Protein AF-A0A355CJM6-F1 (afdb_monomer_lite)

Foldseek 3Di:
DDACQDPVGGPPDDDDDLLQFPAKFWDFPNDGADLVDGDPDGQWIWIWTHGDPDDIDTDTDRDPPVSSVVRVVSRVVSVVSD

Secondary structure (DSSP, 8-state):
-EEE--TTS-EEEE---GGGEEEEEEEETTEE--SSS--S--S-EEEEEEESSSPPEEEEES-HHHHHHHHHHHHHHHTT--

Radius of gyration: 13.05 Å; chains: 1; bounding box: 30×23×34 Å

pLDDT: mean 93.8, std 4.37, range [71.94, 98.44]

Structure (mmCIF, N/CA/C/O backbone):
data_AF-A0A355CJM6-F1
#
_entry.id   AF-A0A355CJM6-F1
#
loop_
_atom_site.group_PDB
_atom_site.id
_atom_site.type_symbol
_atom_site.label_atom_id
_atom_site.label_alt_id
_atom_site.label_comp_id
_atom_site.label_asym_id
_atom_site.label_entity_id
_atom_site.label_seq_id
_atom_site.pdbx_PDB_ins_code
_atom_site.Cartn_x
_atom_site.Cartn_y
_atom_site.Cartn_z
_atom_site.occupancy
_atom_site.B_iso_or_equiv
_atom_site.auth_seq_id
_atom_site.auth_comp_id
_atom_site.auth_asym_id
_atom_site.auth_atom_id
_atom_site.pdbx_PDB_model_num
ATOM 1 N N . THR A 1 1 ? -11.086 -1.015 -5.456 1.00 86.69 1 THR A N 1
ATOM 2 C CA . THR A 1 1 ? -10.902 -2.188 -6.332 1.00 86.69 1 THR A CA 1
ATOM 3 C C . THR A 1 1 ? -9.558 -2.109 -7.016 1.00 86.69 1 THR A C 1
ATOM 5 O O . THR A 1 1 ? -9.183 -1.020 -7.428 1.00 86.69 1 THR A O 1
ATOM 8 N N . TRP A 1 2 ? -8.847 -3.226 -7.139 1.00 84.25 2 TRP A N 1
ATOM 9 C CA . TRP A 1 2 ? -7.573 -3.338 -7.855 1.00 84.25 2 TRP A CA 1
ATOM 10 C C . TRP A 1 2 ? -7.475 -4.711 -8.535 1.00 84.25 2 TRP A C 1
ATOM 12 O O . TRP A 1 2 ? -8.209 -5.624 -8.174 1.00 84.25 2 TRP A O 1
ATOM 22 N N . GLY A 1 3 ? -6.603 -4.868 -9.528 1.00 87.12 3 GLY A N 1
ATOM 23 C CA . GLY A 1 3 ? -6.369 -6.155 -10.187 1.00 87.12 3 GLY A CA 1
ATOM 24 C C . GLY A 1 3 ? -5.129 -6.124 -11.071 1.00 87.12 3 GLY A C 1
ATOM 25 O O . GLY A 1 3 ? -4.541 -5.066 -11.296 1.00 87.12 3 GLY A O 1
ATOM 26 N N . LYS A 1 4 ? -4.726 -7.286 -11.585 1.00 86.12 4 LYS A N 1
ATOM 27 C CA . LYS A 1 4 ? -3.564 -7.409 -12.468 1.00 86.12 4 LYS A CA 1
ATOM 28 C C . LYS A 1 4 ? -3.917 -6.862 -13.858 1.00 86.12 4 LYS A C 1
ATOM 30 O O . LYS A 1 4 ? -4.840 -7.394 -14.477 1.00 86.12 4 LYS A O 1
ATOM 35 N N . PRO A 1 5 ? -3.209 -5.848 -14.384 1.00 85.44 5 PRO A N 1
ATOM 36 C CA . PRO A 1 5 ? -3.514 -5.293 -15.699 1.00 85.44 5 PRO A CA 1
ATOM 37 C C . PRO A 1 5 ? -3.257 -6.322 -16.812 1.00 85.44 5 PRO A C 1
ATOM 39 O O . PRO A 1 5 ? -2.247 -7.027 -16.801 1.00 85.44 5 PRO A O 1
ATOM 42 N N . THR A 1 6 ? -4.163 -6.398 -17.791 1.00 91.25 6 THR A N 1
ATOM 43 C CA . THR A 1 6 ? -4.002 -7.190 -19.024 1.00 91.25 6 THR A CA 1
ATOM 44 C C . THR A 1 6 ? -4.536 -6.418 -20.231 1.00 91.25 6 THR A C 1
ATOM 46 O O . THR A 1 6 ? -5.224 -5.409 -20.074 1.00 91.25 6 THR A O 1
ATOM 49 N N . ARG A 1 7 ? -4.271 -6.912 -21.450 1.00 89.56 7 ARG A N 1
ATOM 50 C CA . ARG A 1 7 ? -4.749 -6.288 -22.699 1.00 89.56 7 ARG A CA 1
ATOM 51 C C . ARG A 1 7 ? -6.278 -6.168 -22.775 1.00 89.56 7 ARG A C 1
ATOM 53 O O . ARG A 1 7 ? -6.774 -5.272 -23.445 1.00 89.56 7 ARG A O 1
ATOM 60 N N . SER A 1 8 ? -7.009 -7.048 -22.092 1.00 91.81 8 SER A N 1
ATOM 61 C CA . SER A 1 8 ? -8.479 -7.070 -22.085 1.00 91.81 8 SER A CA 1
ATOM 62 C C . SER A 1 8 ? -9.084 -6.376 -20.858 1.00 91.81 8 SER A C 1
ATOM 64 O O . SER A 1 8 ? -10.281 -6.500 -20.616 1.00 91.81 8 SER A O 1
ATOM 66 N N . GLY A 1 9 ? -8.266 -5.669 -20.073 1.00 87.12 9 GLY A N 1
ATOM 67 C CA . GLY A 1 9 ? -8.651 -5.079 -18.793 1.00 87.12 9 GLY A CA 1
ATOM 68 C C . GLY A 1 9 ? -8.040 -5.809 -17.591 1.00 87.12 9 GLY A C 1
ATOM 69 O O . GLY A 1 9 ? -7.324 -6.802 -17.748 1.00 87.12 9 GLY A O 1
ATOM 70 N N . PRO A 1 10 ? -8.252 -5.297 -16.372 1.00 87.88 10 PRO A N 1
ATOM 71 C CA . PRO A 1 10 ? -7.716 -5.906 -15.163 1.00 87.88 10 PRO A CA 1
ATOM 72 C C . PRO A 1 10 ? -8.388 -7.254 -14.862 1.00 87.88 10 PRO A C 1
ATOM 74 O O . PRO A 1 10 ? -9.611 -7.369 -14.870 1.00 87.88 10 PRO A O 1
ATOM 77 N N . VAL A 1 11 ? -7.576 -8.268 -14.566 1.00 90.06 11 VAL A N 1
ATOM 78 C CA . VAL A 1 11 ? -8.017 -9.593 -14.096 1.00 90.06 11 VAL A CA 1
ATOM 79 C C . VAL A 1 11 ? -7.705 -9.757 -12.610 1.00 90.06 11 VAL A C 1
ATOM 81 O O . VAL A 1 11 ? -6.937 -8.978 -12.047 1.00 90.06 11 VAL A O 1
ATOM 84 N N . ASN A 1 12 ? -8.270 -10.785 -11.971 1.00 87.81 12 ASN A N 1
ATOM 85 C CA . ASN A 1 12 ? -8.116 -11.035 -10.531 1.00 87.81 12 ASN A CA 1
ATOM 86 C C . ASN A 1 12 ? -8.491 -9.802 -9.700 1.00 87.81 12 ASN A C 1
ATOM 88 O O . ASN A 1 12 ? -7.732 -9.358 -8.840 1.00 87.81 12 ASN A O 1
ATOM 92 N N . LEU A 1 13 ? -9.649 -9.220 -10.026 1.00 90.19 13 LEU A N 1
ATOM 93 C CA . LEU A 1 13 ? -10.160 -8.044 -9.345 1.00 90.19 13 LEU A CA 1
ATOM 94 C C . LEU A 1 13 ? -10.437 -8.361 -7.877 1.00 90.19 13 LEU A C 1
ATOM 96 O O . LEU A 1 13 ? -11.224 -9.248 -7.559 1.00 90.19 13 LEU A O 1
ATOM 100 N N . GLN A 1 14 ? -9.829 -7.580 -6.999 1.00 89.19 14 GLN A N 1
ATOM 101 C CA . GLN A 1 14 ? -10.083 -7.576 -5.571 1.00 89.19 14 GLN A CA 1
ATOM 102 C C . GLN A 1 14 ? -10.701 -6.239 -5.181 1.00 89.19 14 GLN A C 1
ATOM 104 O O . GLN A 1 14 ? -10.318 -5.172 -5.674 1.00 89.19 14 GLN A O 1
ATOM 109 N N . THR A 1 15 ? -11.684 -6.284 -4.290 1.00 91.31 15 THR A N 1
ATOM 110 C CA . THR A 1 15 ? -12.380 -5.096 -3.796 1.00 91.31 15 THR A CA 1
ATOM 111 C C . THR A 1 15 ? -12.546 -5.204 -2.294 1.00 91.31 15 THR A C 1
ATOM 113 O O . THR A 1 15 ? -12.925 -6.251 -1.789 1.00 91.31 15 THR A O 1
ATOM 116 N N . PHE A 1 16 ? -12.295 -4.098 -1.609 1.00 92.94 16 PHE A N 1
ATOM 117 C CA . PHE A 1 16 ? -12.632 -3.888 -0.210 1.00 92.94 16 PHE A CA 1
ATOM 118 C C . PHE A 1 16 ? -13.043 -2.421 -0.040 1.00 92.94 16 PHE A C 1
ATOM 120 O O . PHE A 1 16 ? -12.797 -1.595 -0.931 1.00 92.94 16 PHE A O 1
ATOM 127 N N . SER A 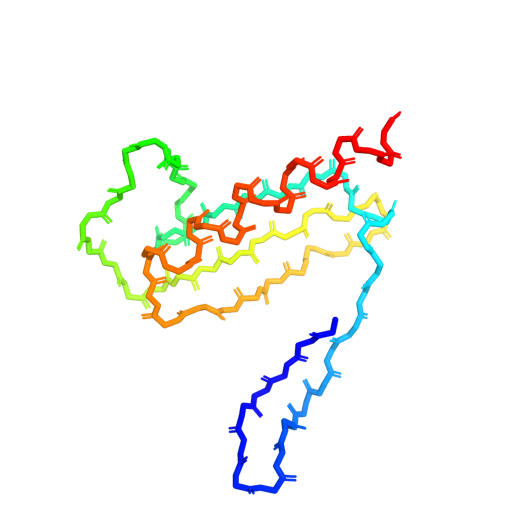1 17 ? -13.694 -2.105 1.076 1.00 92.75 17 SER A N 1
ATOM 128 C CA . SER A 1 17 ? -14.108 -0.746 1.414 1.00 92.75 17 SER A CA 1
ATOM 129 C C . SER A 1 17 ? -13.070 -0.083 2.313 1.00 92.75 17 SER A C 1
ATOM 131 O O . SER A 1 17 ? -12.619 -0.669 3.293 1.00 92.75 17 SER A O 1
ATOM 133 N N . LEU A 1 18 ? -12.743 1.182 2.030 1.00 93.56 18 LEU A N 1
ATOM 134 C CA . LEU A 1 18 ? -11.871 1.980 2.897 1.00 93.56 18 LEU A CA 1
ATOM 135 C C . LEU A 1 18 ? -12.465 2.160 4.310 1.00 93.56 18 LEU A C 1
ATOM 137 O O . LEU A 1 18 ? -11.719 2.346 5.260 1.00 93.56 18 LEU A O 1
ATOM 141 N N . LYS A 1 19 ? -13.790 2.035 4.478 1.00 93.44 19 LYS A N 1
ATOM 142 C CA . LYS A 1 19 ? -14.463 2.107 5.794 1.00 93.44 19 LYS A CA 1
ATOM 143 C C . LYS A 1 19 ? -14.113 0.941 6.728 1.00 93.44 19 LYS A C 1
ATOM 145 O O . LYS A 1 19 ? -14.247 1.066 7.950 1.00 93.44 19 LYS A O 1
ATOM 150 N N . ASP A 1 20 ? -13.666 -0.173 6.156 1.00 94.12 20 ASP A N 1
ATOM 151 C CA . ASP A 1 20 ? -13.309 -1.386 6.897 1.00 94.12 20 ASP A CA 1
ATOM 152 C C . ASP A 1 20 ? -11.820 -1.392 7.285 1.00 94.12 20 ASP A C 1
ATOM 154 O O . ASP A 1 20 ? -11.367 -2.259 8.032 1.00 94.12 20 ASP A O 1
ATOM 158 N N . VAL A 1 21 ? -11.059 -0.402 6.805 1.00 95.62 21 VAL A N 1
ATOM 159 C CA . VAL A 1 21 ? -9.640 -0.212 7.108 1.00 95.62 21 VAL A CA 1
ATOM 160 C C . VAL A 1 21 ? -9.496 0.457 8.473 1.00 95.62 21 VAL A C 1
ATOM 162 O O . VAL A 1 21 ? -10.146 1.458 8.769 1.00 95.62 21 VAL A O 1
ATOM 165 N N . GLN A 1 22 ? -8.631 -0.099 9.315 1.00 95.69 22 GLN A N 1
ATOM 166 C CA . GLN A 1 22 ? -8.209 0.492 10.582 1.00 95.69 22 GLN A CA 1
ATOM 167 C C . GLN A 1 22 ? -7.007 1.421 10.380 1.00 95.69 22 GLN A C 1
ATOM 169 O O . GLN A 1 22 ? -6.962 2.512 10.940 1.00 95.69 22 GLN A O 1
ATOM 174 N N . SER A 1 23 ? -6.024 0.993 9.588 1.00 95.75 23 SER A N 1
ATOM 175 C CA . SER A 1 23 ? -4.859 1.801 9.215 1.00 95.75 23 SER A CA 1
ATOM 176 C C . SER A 1 23 ? -4.232 1.293 7.916 1.00 95.75 23 SER A C 1
ATOM 178 O O . SER A 1 23 ? -4.513 0.178 7.476 1.00 95.75 23 SER A O 1
ATOM 180 N N . LEU A 1 24 ? -3.384 2.109 7.286 1.00 96.31 24 LEU A N 1
ATOM 181 C CA . LEU A 1 24 ? -2.604 1.696 6.120 1.00 96.31 24 LEU A CA 1
ATOM 182 C C . LEU A 1 24 ? -1.158 2.189 6.195 1.00 96.31 24 LEU A C 1
ATOM 184 O O . LEU A 1 24 ? -0.877 3.238 6.7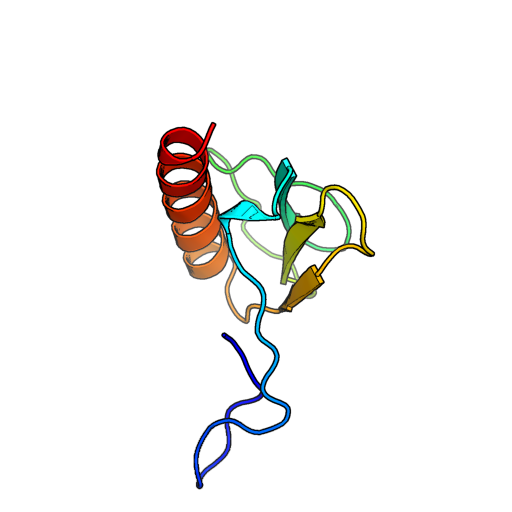85 1.00 96.31 24 LEU A O 1
ATOM 188 N N . ARG A 1 25 ? -0.251 1.434 5.574 1.00 97.81 25 ARG A N 1
ATOM 189 C CA . ARG A 1 25 ? 1.186 1.725 5.518 1.00 97.81 25 ARG A CA 1
ATOM 190 C C . ARG A 1 25 ? 1.788 1.309 4.181 1.00 97.81 25 ARG A C 1
ATOM 192 O O . ARG A 1 25 ? 1.315 0.372 3.542 1.00 97.81 25 ARG A O 1
ATOM 199 N N . LEU A 1 26 ? 2.851 1.997 3.779 1.00 98.38 26 LEU A N 1
ATOM 200 C CA . LEU A 1 26 ? 3.681 1.599 2.648 1.00 98.38 26 LEU A CA 1
ATOM 201 C C . LEU A 1 26 ? 4.829 0.725 3.154 1.00 98.38 26 LEU A C 1
ATOM 203 O O . LEU A 1 26 ? 5.556 1.127 4.063 1.00 98.38 26 LEU A O 1
ATOM 207 N N . LEU A 1 27 ? 4.988 -0.448 2.551 1.00 98.44 27 LEU A N 1
ATOM 208 C CA . LEU A 1 27 ? 6.106 -1.352 2.762 1.00 98.44 27 LEU A CA 1
ATOM 209 C C . LEU A 1 27 ? 7.027 -1.327 1.539 1.00 98.44 27 LEU A C 1
ATOM 211 O O . LEU A 1 27 ? 6.565 -1.443 0.400 1.00 98.44 27 LEU A O 1
ATOM 215 N N . VAL A 1 28 ? 8.331 -1.215 1.782 1.00 97.75 28 VAL A N 1
ATOM 216 C CA . VAL A 1 28 ? 9.375 -1.437 0.778 1.00 97.75 28 VAL A CA 1
ATOM 217 C C . VAL A 1 28 ? 10.310 -2.515 1.308 1.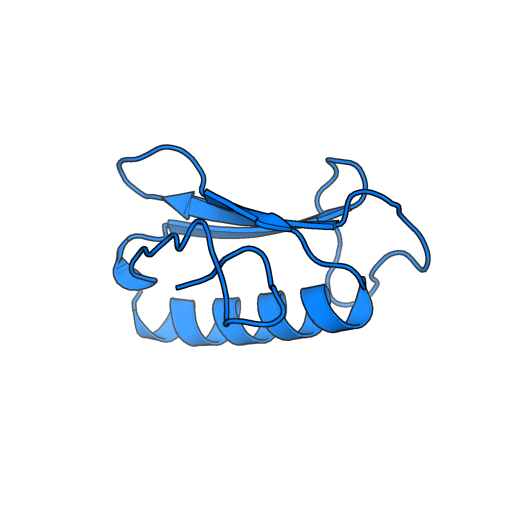00 97.75 28 VAL A C 1
ATOM 219 O O . VAL A 1 28 ? 10.893 -2.348 2.377 1.00 97.75 28 VAL A O 1
ATOM 222 N N . ASN A 1 29 ? 10.437 -3.624 0.576 1.00 96.44 29 ASN A N 1
ATOM 223 C CA . ASN A 1 29 ? 11.154 -4.827 1.018 1.00 96.44 29 ASN A CA 1
ATOM 224 C C . ASN A 1 29 ? 10.707 -5.265 2.430 1.00 96.44 29 ASN A C 1
ATOM 226 O O . ASN A 1 29 ? 11.521 -5.379 3.346 1.00 96.44 29 ASN A O 1
ATOM 230 N N . ASP A 1 30 ? 9.390 -5.415 2.607 1.00 95.50 30 ASP A N 1
ATOM 231 C CA . ASP A 1 30 ? 8.721 -5.844 3.849 1.00 95.50 30 ASP A CA 1
ATOM 232 C C . ASP A 1 30 ? 8.916 -4.927 5.070 1.00 95.50 30 ASP A C 1
ATOM 234 O O . ASP A 1 30 ? 8.510 -5.258 6.183 1.00 95.50 30 ASP A O 1
ATOM 238 N N . SER A 1 31 ? 9.490 -3.738 4.872 1.00 96.31 31 SER A N 1
ATOM 239 C CA . SER A 1 31 ? 9.724 -2.755 5.930 1.00 96.31 31 SER A CA 1
ATOM 240 C C . SER A 1 31 ? 8.851 -1.523 5.732 1.00 96.31 31 SER A C 1
ATOM 242 O O . SER A 1 31 ? 8.795 -0.969 4.634 1.00 96.31 31 SER A O 1
ATOM 244 N N . ALA A 1 32 ? 8.183 -1.073 6.796 1.00 97.06 32 ALA A N 1
ATOM 245 C CA . ALA A 1 32 ? 7.416 0.168 6.766 1.00 97.06 32 ALA A CA 1
ATOM 246 C C . ALA A 1 32 ? 8.341 1.370 6.537 1.00 97.06 32 ALA A C 1
ATOM 248 O O . ALA A 1 32 ? 9.398 1.466 7.164 1.00 97.06 32 ALA A O 1
ATOM 24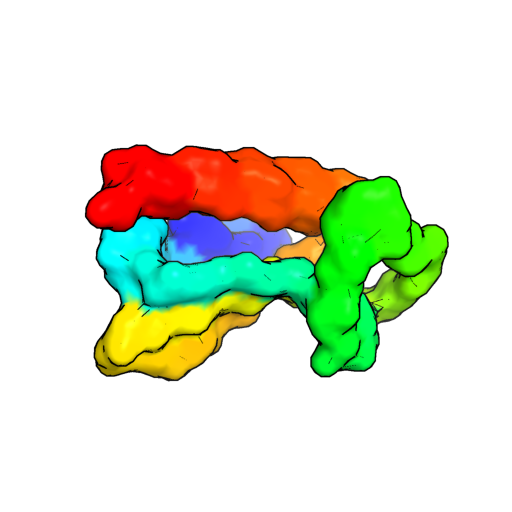9 N N . VAL A 1 33 ? 7.942 2.276 5.644 1.00 96.00 33 VAL A N 1
ATOM 250 C CA . VAL A 1 33 ? 8.759 3.437 5.259 1.00 96.00 33 VAL A CA 1
ATOM 251 C C . VAL A 1 33 ? 8.178 4.754 5.765 1.00 96.00 33 VAL A C 1
ATOM 253 O O . VAL A 1 33 ? 6.964 4.894 5.918 1.00 96.00 33 VAL A O 1
ATOM 256 N N . ASP A 1 34 ? 9.058 5.733 5.978 1.00 96.38 34 ASP A N 1
ATOM 257 C CA . ASP A 1 34 ? 8.675 7.136 6.136 1.00 96.38 34 ASP A CA 1
ATOM 258 C C . ASP A 1 34 ? 8.189 7.684 4.784 1.00 96.38 34 ASP A C 1
ATOM 260 O O . ASP A 1 34 ? 8.873 7.555 3.769 1.00 96.38 34 ASP A O 1
ATOM 264 N N . LEU A 1 35 ? 6.991 8.271 4.758 1.00 95.75 35 LEU A N 1
ATOM 265 C CA . LEU A 1 35 ? 6.397 8.825 3.540 1.00 95.75 35 LEU A CA 1
ATOM 266 C C . LEU A 1 35 ? 6.983 10.191 3.166 1.00 95.75 35 LEU A C 1
ATOM 268 O O . LEU A 1 35 ? 6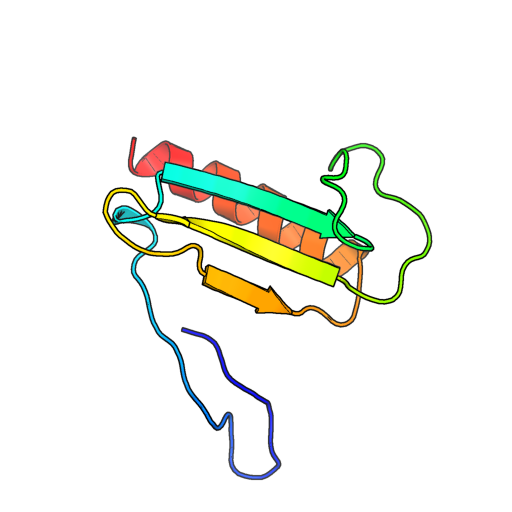.921 10.555 1.993 1.00 95.75 35 LEU A O 1
ATOM 272 N N . GLU A 1 36 ? 7.566 10.917 4.124 1.00 95.94 36 GLU A N 1
ATOM 273 C CA . GLU A 1 36 ? 8.216 12.209 3.872 1.00 95.94 36 GLU A CA 1
ATOM 274 C C . GLU A 1 36 ? 9.634 12.022 3.319 1.00 95.94 36 GLU A C 1
ATOM 276 O O . GLU A 1 36 ? 10.111 12.831 2.525 1.00 95.94 36 GLU A O 1
ATOM 281 N N . ASN A 1 37 ? 10.286 10.913 3.685 1.00 96.06 37 ASN A N 1
ATOM 282 C CA . ASN A 1 37 ? 11.621 10.539 3.222 1.00 96.06 37 ASN A CA 1
ATOM 283 C C . ASN A 1 37 ? 11.649 9.073 2.748 1.00 96.06 37 ASN A C 1
ATOM 285 O O . ASN A 1 37 ? 12.324 8.237 3.361 1.00 96.06 37 ASN A O 1
ATOM 289 N N . PRO A 1 38 ? 10.916 8.724 1.673 1.00 95.06 38 PRO A N 1
ATOM 290 C CA . PRO A 1 38 ? 10.857 7.348 1.209 1.00 95.06 38 PRO A CA 1
ATOM 291 C C . PRO A 1 38 ? 12.218 6.898 0.655 1.00 95.06 38 PRO A C 1
ATOM 293 O O . PRO A 1 38 ? 12.995 7.715 0.150 1.00 95.06 38 PRO A O 1
ATOM 296 N N . PRO A 1 39 ? 12.526 5.591 0.699 1.00 95.50 39 PRO A N 1
ATOM 297 C CA . PRO A 1 39 ? 13.758 5.078 0.123 1.00 95.50 39 PRO A CA 1
ATOM 298 C C . PRO A 1 39 ? 13.802 5.317 -1.391 1.00 95.50 39 PRO A C 1
ATOM 300 O O . PRO A 1 39 ? 12.802 5.195 -2.096 1.00 95.50 39 PRO A O 1
ATOM 303 N N . ASN A 1 40 ? 15.000 5.580 -1.911 1.00 93.56 40 ASN A N 1
ATOM 304 C CA . ASN A 1 40 ? 15.213 5.815 -3.344 1.00 93.56 40 ASN A CA 1
ATOM 305 C C . ASN A 1 40 ? 15.198 4.524 -4.185 1.00 93.56 40 ASN A C 1
ATOM 307 O O . ASN A 1 40 ? 15.271 4.585 -5.410 1.00 93.56 40 ASN A O 1
ATOM 311 N N . SER A 1 41 ? 15.166 3.350 -3.545 1.00 93.62 41 SER A N 1
ATOM 312 C CA . SER A 1 41 ? 15.194 2.049 -4.221 1.00 93.62 41 SER A CA 1
ATOM 313 C C . SER A 1 41 ? 14.548 0.949 -3.377 1.00 93.62 41 SER A C 1
ATOM 315 O O . SER A 1 41 ? 14.481 1.050 -2.154 1.00 93.62 41 SER A O 1
ATOM 317 N N . GLY A 1 42 ? 14.085 -0.101 -4.052 1.00 92.12 42 GLY A N 1
ATOM 318 C CA . GLY A 1 42 ? 13.426 -1.269 -3.471 1.00 92.12 42 GLY A CA 1
ATOM 319 C C . GLY A 1 42 ? 12.691 -2.048 -4.560 1.00 92.12 42 GLY A C 1
ATOM 320 O O . GLY A 1 42 ? 12.322 -1.465 -5.579 1.00 92.12 42 GLY A O 1
ATOM 321 N N . SER A 1 43 ? 12.528 -3.359 -4.386 1.00 90.12 43 SER A N 1
ATOM 322 C CA . SER A 1 43 ? 11.947 -4.237 -5.415 1.00 90.12 43 SER A CA 1
ATOM 323 C C . SER A 1 43 ? 10.537 -4.706 -5.069 1.00 90.12 43 SER A C 1
ATOM 325 O O . SER A 1 43 ? 9.701 -4.820 -5.962 1.00 90.12 43 SER A O 1
ATOM 327 N N . ALA A 1 44 ? 10.251 -4.942 -3.788 1.00 96.75 44 ALA A N 1
ATOM 328 C CA . ALA A 1 44 ? 8.910 -5.255 -3.310 1.00 96.75 44 ALA A CA 1
ATOM 329 C C . ALA A 1 44 ? 8.274 -3.988 -2.733 1.00 96.75 44 ALA A C 1
ATOM 331 O O . ALA A 1 44 ? 8.680 -3.530 -1.669 1.00 96.75 44 ALA A O 1
ATOM 332 N N . ILE A 1 45 ? 7.307 -3.407 -3.444 1.00 98.12 45 ILE A N 1
ATOM 333 C CA . ILE A 1 45 ? 6.618 -2.174 -3.044 1.00 98.12 45 ILE A CA 1
ATOM 334 C C . ILE A 1 45 ? 5.152 -2.526 -2.828 1.00 98.12 45 ILE A C 1
ATOM 336 O O . ILE A 1 45 ? 4.466 -2.925 -3.771 1.00 98.12 45 ILE A O 1
ATOM 340 N N . VAL A 1 46 ? 4.672 -2.406 -1.594 1.00 98.00 46 VAL A N 1
ATOM 341 C CA . VAL A 1 46 ? 3.339 -2.871 -1.202 1.00 98.00 46 VAL A CA 1
ATOM 342 C C . VAL A 1 46 ? 2.643 -1.810 -0.370 1.00 98.00 46 VAL A C 1
ATOM 344 O O . VAL A 1 46 ? 3.163 -1.363 0.646 1.00 98.00 46 VAL A O 1
ATOM 347 N N . LEU A 1 47 ? 1.434 -1.437 -0.775 1.00 97.81 47 LEU A N 1
ATOM 348 C CA . LEU A 1 47 ? 0.519 -0.708 0.086 1.00 97.81 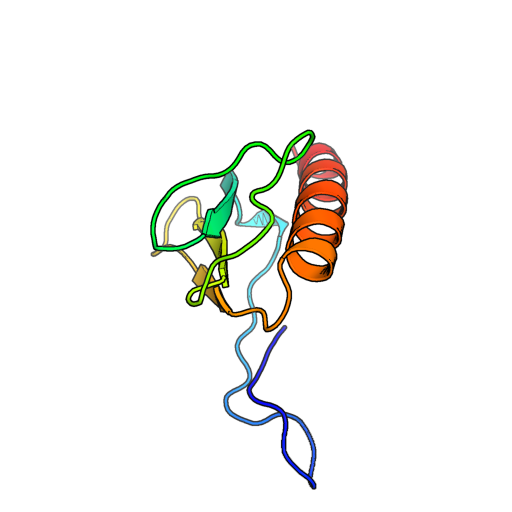47 LEU A CA 1
ATOM 349 C C . LEU A 1 47 ? -0.291 -1.723 0.890 1.00 97.81 47 LEU A C 1
ATOM 351 O O . LEU A 1 47 ? -1.058 -2.501 0.321 1.00 97.81 47 LEU A O 1
ATOM 355 N N . GLU A 1 48 ? -0.090 -1.737 2.201 1.00 98.00 48 GLU A N 1
ATOM 356 C CA . GLU A 1 48 ? -0.748 -2.669 3.106 1.00 98.00 48 GLU A CA 1
ATOM 357 C C . GLU A 1 48 ? -1.876 -1.973 3.867 1.00 98.00 48 GLU A C 1
ATOM 359 O O . GLU A 1 48 ? -1.673 -0.937 4.505 1.00 98.00 48 GLU A O 1
ATOM 364 N N . PHE A 1 49 ? -3.063 -2.569 3.806 1.00 97.06 49 PHE A N 1
ATOM 365 C CA . PHE A 1 49 ? -4.268 -2.124 4.490 1.00 97.06 49 PHE A CA 1
ATOM 366 C C . PHE A 1 49 ? -4.588 -3.095 5.620 1.00 97.06 49 PHE A C 1
ATOM 368 O O . PHE A 1 49 ? -4.921 -4.254 5.372 1.00 97.06 49 PHE A O 1
ATOM 375 N N . LEU A 1 50 ? -4.517 -2.617 6.859 1.00 96.56 50 LEU A N 1
ATOM 376 C CA . LEU A 1 50 ? -4.924 -3.370 8.038 1.00 96.56 50 LEU A CA 1
ATOM 377 C C . LEU A 1 50 ? -6.430 -3.197 8.224 1.00 96.56 50 LEU A C 1
ATOM 379 O O . LEU A 1 50 ? -6.902 -2.081 8.449 1.00 96.56 50 LEU A O 1
ATOM 383 N N . LEU A 1 51 ? -7.181 -4.288 8.093 1.00 94.69 51 LEU A N 1
ATOM 384 C CA . LEU A 1 51 ? -8.634 -4.303 8.254 1.00 94.69 51 LEU A CA 1
ATOM 385 C C . LEU A 1 51 ? -9.015 -4.551 9.720 1.00 94.69 51 LEU A C 1
ATOM 387 O O . LEU A 1 51 ? -8.236 -5.124 10.476 1.00 94.69 51 LEU A O 1
ATOM 391 N N . LYS A 1 52 ? -10.210 -4.109 10.125 1.00 91.19 52 LYS A N 1
ATOM 392 C CA . LYS A 1 52 ? -10.696 -4.248 11.513 1.00 91.19 52 LYS A CA 1
ATOM 393 C C . LYS A 1 52 ? -10.905 -5.710 11.926 1.00 91.19 52 LYS A C 1
ATOM 395 O O . LYS A 1 52 ? -10.451 -6.106 12.992 1.00 91.19 52 LYS A O 1
ATOM 400 N N . ASP A 1 53 ? -11.548 -6.493 11.058 1.00 91.50 53 ASP A N 1
ATOM 401 C CA . ASP A 1 53 ? -12.022 -7.856 11.357 1.00 91.50 53 ASP A CA 1
ATOM 402 C C . ASP A 1 53 ? -11.609 -8.877 10.275 1.00 91.50 53 ASP A C 1
ATOM 404 O O . ASP A 1 53 ? -12.274 -9.892 10.068 1.00 91.50 53 ASP A O 1
ATOM 408 N N . ALA A 1 54 ? -10.539 -8.594 9.527 1.00 91.25 54 ALA A N 1
ATOM 409 C CA . ALA A 1 54 ? -10.084 -9.429 8.417 1.00 91.25 54 ALA A CA 1
ATOM 410 C C . ALA A 1 54 ? -8.562 -9.368 8.238 1.00 91.25 54 ALA A C 1
ATOM 412 O O . ALA A 1 54 ? -7.881 -8.511 8.804 1.00 91.25 54 ALA A O 1
ATOM 413 N N . GLU A 1 55 ? -8.034 -10.287 7.430 1.00 93.44 55 GLU A N 1
ATOM 414 C CA . GLU A 1 55 ? -6.625 -10.276 7.041 1.00 93.44 55 GLU A CA 1
ATOM 415 C C . GLU A 1 55 ? -6.249 -8.980 6.316 1.00 93.44 55 GLU A C 1
ATOM 417 O O . GLU A 1 55 ? -7.071 -8.334 5.657 1.00 93.44 55 GLU A O 1
ATOM 422 N N . ALA A 1 56 ? -4.976 -8.603 6.440 1.00 95.19 56 ALA A N 1
ATOM 423 C CA . ALA A 1 56 ? -4.453 -7.433 5.762 1.00 95.19 56 ALA A CA 1
ATOM 424 C C . ALA A 1 56 ? -4.541 -7.605 4.240 1.00 95.19 56 ALA A C 1
ATOM 426 O O . ALA A 1 56 ? -4.211 -8.658 3.693 1.00 95.19 56 ALA A O 1
ATOM 427 N N . VAL A 1 57 ? -4.941 -6.543 3.543 1.00 95.69 57 VAL A N 1
ATOM 428 C CA . VAL A 1 57 ? -4.934 -6.516 2.077 1.00 95.69 57 VAL A CA 1
ATOM 429 C C . VAL A 1 57 ? -3.637 -5.877 1.613 1.00 95.69 57 VAL A C 1
ATOM 431 O O . VAL A 1 57 ? -3.317 -4.756 2.001 1.00 95.69 57 VAL A O 1
ATOM 434 N N . GLN A 1 58 ? -2.908 -6.572 0.746 1.00 95.62 58 GLN A N 1
ATOM 435 C CA . GLN A 1 58 ? -1.648 -6.098 0.184 1.00 95.62 58 GLN A CA 1
ATOM 436 C C . GLN A 1 58 ? -1.814 -5.776 -1.300 1.00 95.62 58 GLN A C 1
ATOM 438 O O . GLN A 1 58 ? -2.160 -6.642 -2.105 1.00 95.62 58 GLN A O 1
ATOM 443 N N . VAL A 1 59 ? -1.568 -4.517 -1.661 1.00 95.69 59 VAL A N 1
ATOM 444 C CA . VAL A 1 59 ? -1.663 -4.028 -3.040 1.00 95.69 59 VAL A CA 1
ATOM 445 C C . VAL A 1 59 ? -0.260 -3.709 -3.557 1.00 95.69 59 VAL A C 1
ATOM 447 O O . VAL A 1 59 ? 0.359 -2.762 -3.066 1.00 95.69 59 VAL A O 1
ATOM 450 N N . PRO A 1 60 ? 0.266 -4.465 -4.535 1.00 95.44 60 PRO A N 1
ATOM 451 C CA . PRO A 1 60 ? 1.600 -4.223 -5.064 1.00 95.44 60 PRO A CA 1
ATOM 452 C C . PRO A 1 60 ? 1.636 -2.992 -5.978 1.00 95.44 60 PRO A C 1
ATOM 454 O O . PRO A 1 60 ? 0.702 -2.732 -6.739 1.00 95.44 60 PRO A O 1
ATOM 457 N N . PHE A 1 61 ? 2.758 -2.280 -5.949 1.00 94.88 61 PHE A N 1
ATOM 458 C CA . PHE A 1 61 ? 3.074 -1.149 -6.818 1.00 94.88 61 PHE A CA 1
ATOM 459 C C . PHE A 1 61 ? 4.376 -1.398 -7.582 1.00 94.88 61 PHE A C 1
ATOM 461 O O . PHE A 1 61 ? 5.236 -2.161 -7.152 1.00 94.88 61 PHE A O 1
ATOM 468 N N . THR A 1 62 ? 4.530 -0.736 -8.727 1.00 93.50 62 THR A N 1
ATOM 469 C CA . THR A 1 62 ? 5.757 -0.799 -9.539 1.00 93.50 62 THR A CA 1
ATOM 470 C C . THR A 1 62 ? 6.776 0.273 -9.163 1.00 93.50 62 THR A C 1
ATOM 472 O O . THR A 1 62 ? 7.954 0.120 -9.461 1.00 93.50 62 THR A O 1
ATOM 475 N N . GLU A 1 63 ? 6.333 1.364 -8.531 1.00 95.44 63 GLU A N 1
ATOM 476 C CA . GLU A 1 63 ? 7.147 2.554 -8.280 1.00 95.44 63 GLU A CA 1
ATOM 477 C C . GLU A 1 63 ? 6.886 3.123 -6.883 1.00 95.44 63 GLU A C 1
ATOM 479 O O . GLU A 1 63 ? 5.736 3.366 -6.506 1.00 95.44 63 GLU A O 1
ATOM 484 N N . ILE A 1 64 ? 7.965 3.395 -6.139 1.00 97.44 64 ILE A N 1
ATOM 485 C CA . ILE A 1 64 ? 7.902 3.970 -4.788 1.00 97.44 64 ILE A CA 1
ATOM 486 C C . ILE A 1 64 ? 7.220 5.346 -4.813 1.00 97.44 64 ILE A C 1
ATOM 488 O O . ILE A 1 64 ? 6.269 5.524 -4.056 1.00 97.44 64 ILE A O 1
ATOM 492 N N . PRO A 1 65 ? 7.575 6.297 -5.710 1.00 96.94 65 PRO A N 1
ATOM 493 C CA . PRO A 1 65 ? 6.939 7.616 -5.714 1.00 96.94 65 PRO A CA 1
ATOM 494 C C . PRO A 1 65 ? 5.424 7.569 -5.935 1.00 96.94 65 PRO A C 1
ATOM 496 O O . PRO A 1 65 ? 4.686 8.377 -5.370 1.00 96.94 65 PRO A O 1
ATOM 499 N N . LEU A 1 66 ? 4.944 6.626 -6.752 1.00 96.38 66 LEU A N 1
ATOM 500 C CA . LEU A 1 66 ? 3.515 6.442 -6.980 1.00 96.38 66 LEU A CA 1
ATOM 501 C C . LEU A 1 66 ? 2.835 5.853 -5.738 1.00 96.38 66 LEU A C 1
ATOM 503 O O . LEU A 1 66 ? 1.799 6.364 -5.314 1.00 96.38 66 LEU A O 1
ATOM 507 N N . ALA A 1 67 ? 3.431 4.820 -5.138 1.00 97.38 67 ALA A N 1
ATOM 508 C CA . ALA A 1 67 ? 2.915 4.194 -3.926 1.00 97.38 67 ALA A CA 1
ATOM 509 C C . ALA A 1 67 ? 2.862 5.179 -2.744 1.00 97.38 67 ALA A C 1
ATOM 511 O O . ALA A 1 67 ? 1.862 5.215 -2.028 1.00 97.38 67 ALA A O 1
ATOM 512 N N . THR A 1 68 ? 3.879 6.035 -2.586 1.00 98.00 68 THR A N 1
ATOM 513 C CA . THR A 1 68 ? 3.920 7.093 -1.564 1.00 98.00 68 THR A CA 1
ATOM 514 C C . THR A 1 68 ? 2.754 8.065 -1.720 1.00 98.00 68 THR A C 1
ATOM 516 O O . THR A 1 68 ? 2.021 8.290 -0.757 1.00 98.00 68 THR A O 1
ATOM 519 N N . LYS A 1 69 ? 2.515 8.580 -2.937 1.00 97.94 69 LYS A N 1
ATOM 520 C CA . LYS A 1 69 ? 1.396 9.501 -3.211 1.00 97.94 69 LYS A CA 1
ATOM 521 C C . LYS A 1 69 ? 0.042 8.870 -2.893 1.00 97.94 69 LYS A C 1
ATOM 523 O O . LYS A 1 69 ? -0.815 9.521 -2.298 1.00 97.94 69 LYS A O 1
ATOM 528 N N . TRP A 1 70 ? -0.150 7.604 -3.267 1.00 97.75 70 TRP A N 1
ATOM 529 C CA . TRP A 1 70 ? -1.373 6.873 -2.937 1.00 97.75 70 TRP A CA 1
ATOM 530 C C . TRP A 1 70 ? -1.533 6.659 -1.436 1.00 97.75 70 TRP A C 1
ATOM 532 O O . TRP A 1 70 ? -2.627 6.871 -0.922 1.00 97.75 70 TRP A O 1
ATOM 542 N N . CYS A 1 71 ? -0.462 6.284 -0.734 1.00 97.75 71 CYS A N 1
ATOM 543 C CA . CYS A 1 71 ? -0.483 6.109 0.715 1.00 97.75 71 CYS A CA 1
ATOM 544 C C . CYS A 1 71 ? -0.899 7.408 1.420 1.00 97.75 71 CYS A C 1
ATOM 546 O O . CYS A 1 71 ? -1.860 7.403 2.185 1.00 97.75 71 CYS A O 1
ATOM 548 N N . GLN A 1 72 ? -0.256 8.533 1.087 1.00 97.62 72 GLN A N 1
ATOM 549 C CA . GLN A 1 72 ? -0.580 9.850 1.646 1.00 97.62 72 GLN A CA 1
ATOM 550 C C . GLN A 1 72 ? -2.037 10.247 1.372 1.00 97.62 72 GLN A C 1
ATOM 552 O O . GLN A 1 72 ? -2.759 10.641 2.288 1.00 97.62 72 GLN A O 1
ATOM 557 N N . HIS A 1 73 ? -2.499 10.104 0.126 1.00 97.25 73 HIS A N 1
ATOM 558 C CA . HIS A 1 73 ? -3.876 10.437 -0.235 1.00 97.25 73 HIS A CA 1
ATOM 559 C C . HIS A 1 73 ? -4.896 9.569 0.517 1.00 97.25 73 HIS A C 1
ATOM 561 O O . HIS A 1 73 ? -5.857 10.082 1.083 1.00 97.25 73 HIS A O 1
ATOM 567 N N . LEU A 1 74 ? -4.676 8.255 0.576 1.00 96.69 74 LEU A N 1
ATOM 568 C CA . LEU A 1 74 ? -5.595 7.328 1.237 1.00 96.69 74 LEU A CA 1
ATOM 569 C C . LEU A 1 74 ? -5.588 7.475 2.759 1.00 96.69 74 LEU A C 1
ATOM 571 O O . LEU A 1 74 ? -6.629 7.270 3.374 1.00 96.69 74 LEU A O 1
ATOM 575 N N . GLN A 1 75 ? -4.465 7.863 3.371 1.00 95.81 75 GLN A N 1
ATOM 576 C CA . GLN A 1 75 ? -4.428 8.210 4.794 1.00 95.81 75 GLN A CA 1
ATOM 577 C C . GLN A 1 75 ? -5.301 9.435 5.094 1.00 95.81 75 GLN A C 1
ATOM 579 O O . GLN A 1 75 ? -6.055 9.418 6.064 1.00 95.81 75 GLN A O 1
ATOM 584 N N . GLN A 1 76 ? -5.264 10.461 4.238 1.00 95.44 76 GLN A N 1
ATOM 585 C CA . GLN A 1 76 ? -6.137 11.635 4.365 1.00 95.44 76 GLN A CA 1
ATOM 586 C C . GLN A 1 76 ? -7.615 11.277 4.164 1.00 95.44 76 GLN A C 1
ATOM 588 O O . GLN A 1 76 ? -8.472 11.736 4.916 1.00 95.44 76 GLN A O 1
ATOM 593 N N . GLU A 1 77 ? -7.935 10.438 3.176 1.00 95.94 77 GLU A N 1
ATOM 594 C CA . GLU A 1 77 ? -9.311 9.975 2.970 1.00 95.94 77 GLU A CA 1
ATOM 595 C C . GLU A 1 77 ? -9.794 9.088 4.126 1.00 95.94 77 GLU A C 1
ATOM 597 O O . GLU A 1 77 ? -10.947 9.199 4.535 1.00 95.94 77 GLU A O 1
ATOM 602 N N . LEU A 1 78 ? -8.927 8.252 4.709 1.00 94.56 78 LEU A N 1
ATOM 603 C CA . LEU A 1 78 ? -9.276 7.413 5.858 1.00 94.56 78 LEU A CA 1
ATOM 604 C C . LEU A 1 78 ? -9.669 8.254 7.079 1.00 94.56 78 LEU A C 1
ATOM 606 O O . LEU A 1 78 ? -10.641 7.922 7.750 1.00 94.56 78 LEU A O 1
ATOM 610 N N . GLN A 1 79 ? -8.983 9.376 7.324 1.00 91.69 79 GLN A N 1
ATOM 611 C CA . GLN A 1 79 ? -9.333 10.315 8.399 1.00 91.69 79 GLN A CA 1
ATOM 612 C C . GLN A 1 79 ? -10.747 10.895 8.268 1.00 91.69 79 GLN A C 1
ATOM 614 O O . GLN A 1 79 ? -11.302 11.352 9.258 1.00 91.69 79 GLN A O 1
ATOM 619 N N . ARG A 1 80 ? -11.353 10.877 7.075 1.00 92.25 80 ARG A N 1
ATOM 620 C CA . ARG A 1 80 ? -12.744 11.319 6.882 1.00 92.25 80 ARG A CA 1
ATOM 621 C C . ARG A 1 80 ? -13.777 10.284 7.330 1.00 92.25 80 ARG A C 1
ATOM 623 O O . ARG A 1 80 ? -14.958 10.612 7.410 1.00 92.25 80 ARG A O 1
ATOM 630 N N . PHE A 1 81 ? -13.357 9.040 7.552 1.00 83.12 81 PHE A N 1
ATOM 631 C CA . PHE A 1 81 ? -14.216 7.929 7.970 1.00 83.12 81 PHE A CA 1
ATOM 632 C C . PHE A 1 81 ? -14.003 7.508 9.432 1.00 83.12 81 PHE A C 1
ATOM 634 O O . PHE A 1 81 ? -14.696 6.596 9.890 1.00 83.12 81 PHE A O 1
ATOM 641 N N . LEU A 1 82 ? -13.053 8.138 10.129 1.00 71.94 82 LEU A N 1
ATOM 642 C CA . LEU A 1 82 ? -12.786 7.977 11.561 1.00 71.94 82 LEU A CA 1
ATOM 643 C C . LEU A 1 82 ? -13.475 9.095 12.350 1.00 71.94 82 LEU A C 1
ATOM 645 O O . LEU A 1 82 ? -13.974 8.783 13.451 1.00 71.94 82 LEU A O 1
#

Sequence (82 aa):
TWGKPTRSGPVNLQTFSLKDVQSLRLLVNDSAVDLENPPNSGSAIVLEFLLKDAEAVQVPFTEIPLATKWCQHLQQELQRFL